Protein AF-A0A6V7KJS5-F1 (afdb_monomer_lite)

Secondary structure (DSSP, 8-state):
---------PPEE-TTT--EESSHHHHHHHHHHHH----EE-TTT--EE--

Foldseek 3Di:
DDDPDDPPQDWDADPPPRDTDSDVVVSVLVVCVVVVDFPDADPVPRDGHRD

Sequence (51 aa):
DQQNWKKNKVLHFCPYCQKSFDRPWVLKGHLRLHTGERPFECPVCNKSFAD

Organism: NCBI:txid1563983

InterPro domains:
  IPR013087 Zinc finger C2H2-type [PF00096] (12-34)
  IPR013087 Zinc finger C2H2-type [PF13912] (40-49)
  IPR013087 Zinc finger C2H2-type [PS00028] (14-34)
  IPR013087 Zinc finger C2H2-type [PS50157] (12-39)
  IPR013087 Zinc finger C2H2-type [SM00355] (12-34)
  IPR036236 Zinc finger C2H2 superfamily [SSF57667] (9-50)

Radius of gyration: 16.39 Å; chains: 1; bounding box: 32×28×47 Å

pLDDT: mean 85.16, std 13.89, range [42.47, 95.81]

Structure (mmCIF, N/CA/C/O backbone):
data_AF-A0A6V7KJS5-F1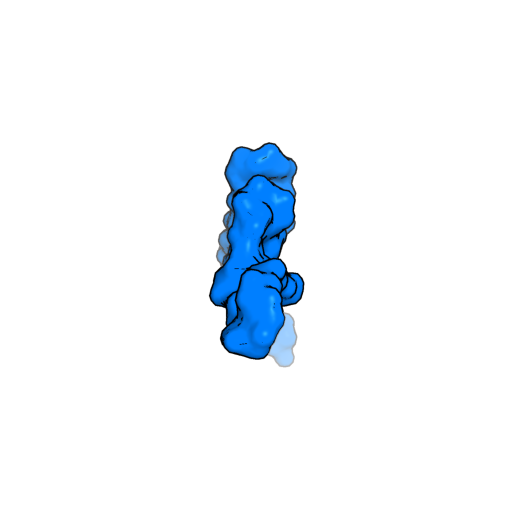
#
_entry.id   AF-A0A6V7KJS5-F1
#
loop_
_atom_site.group_PDB
_atom_site.id
_atom_site.type_symbol
_atom_site.label_atom_id
_atom_site.label_alt_id
_atom_site.label_comp_id
_atom_site.label_asym_id
_atom_site.label_entity_id
_atom_site.label_seq_id
_atom_site.pdbx_PDB_ins_code
_atom_site.Cartn_x
_atom_site.Cartn_y
_atom_site.Cartn_z
_atom_site.occupancy
_atom_site.B_iso_or_equiv
_atom_site.auth_seq_id
_atom_site.auth_comp_id
_atom_site.auth_asym_id
_atom_site.auth_atom_id
_atom_site.pdbx_PDB_model_num
ATOM 1 N N . ASP A 1 1 ? -2.003 -17.382 -30.856 1.00 42.47 1 ASP A N 1
ATOM 2 C CA . ASP A 1 1 ? -0.645 -16.827 -30.934 1.00 42.47 1 ASP A CA 1
ATOM 3 C C . ASP A 1 1 ? -0.409 -15.956 -29.707 1.00 42.47 1 ASP A C 1
ATOM 5 O O . ASP A 1 1 ? -0.877 -14.825 -29.634 1.00 42.47 1 ASP A O 1
ATOM 9 N N . GLN A 1 2 ? 0.087 -16.569 -28.634 1.00 51.00 2 GLN A N 1
ATOM 10 C CA . GLN A 1 2 ? 0.135 -15.944 -27.317 1.00 51.00 2 GLN A CA 1
ATOM 11 C C . GLN A 1 2 ? 1.425 -15.132 -27.166 1.00 51.00 2 GLN A C 1
ATOM 13 O O . GLN A 1 2 ? 2.518 -15.682 -27.180 1.00 51.00 2 GLN A O 1
ATOM 18 N N . GLN A 1 3 ? 1.235 -13.841 -26.884 1.00 52.69 3 GLN A N 1
ATOM 19 C CA . GLN A 1 3 ? 2.156 -12.999 -26.114 1.00 52.69 3 GLN A CA 1
ATOM 20 C C . GLN A 1 3 ? 3.373 -12.452 -26.870 1.00 52.69 3 GLN A C 1
ATOM 22 O O . GLN A 1 3 ? 4.524 -12.603 -26.468 1.00 52.69 3 GLN A O 1
ATOM 27 N N . ASN A 1 4 ? 3.086 -11.663 -27.902 1.00 59.91 4 ASN A N 1
ATOM 28 C CA . ASN A 1 4 ? 4.009 -10.672 -28.435 1.00 59.91 4 ASN A CA 1
ATOM 29 C C . ASN A 1 4 ? 3.737 -9.310 -27.764 1.00 59.91 4 ASN A C 1
ATOM 31 O O . ASN A 1 4 ? 2.843 -8.593 -28.193 1.00 59.91 4 ASN A O 1
ATOM 35 N N . TRP A 1 5 ? 4.424 -8.994 -26.656 1.00 53.25 5 TRP A N 1
ATOM 36 C CA . TRP A 1 5 ? 5.150 -7.721 -26.502 1.00 53.25 5 TRP A CA 1
ATOM 37 C C . TRP A 1 5 ? 5.989 -7.733 -25.223 1.00 53.25 5 TRP A C 1
ATOM 39 O O . TRP A 1 5 ? 5.490 -7.775 -24.095 1.00 53.25 5 TRP A O 1
ATOM 49 N N . LYS A 1 6 ? 7.306 -7.700 -25.398 1.00 57.38 6 LYS A N 1
ATOM 50 C CA . LYS A 1 6 ? 8.254 -7.472 -24.312 1.00 57.38 6 LYS A CA 1
ATOM 51 C C . LYS A 1 6 ? 8.028 -6.053 -23.774 1.00 57.38 6 LYS A C 1
ATOM 53 O O . LYS A 1 6 ? 8.615 -5.096 -24.269 1.00 57.38 6 LYS A O 1
ATOM 58 N N . LYS A 1 7 ? 7.155 -5.913 -22.772 1.00 61.56 7 LYS A N 1
ATOM 59 C CA . LYS A 1 7 ? 7.085 -4.724 -21.913 1.00 61.56 7 LYS A CA 1
ATOM 60 C C . LYS A 1 7 ? 8.445 -4.577 -21.251 1.00 61.56 7 LYS A C 1
ATOM 62 O O . LYS A 1 7 ? 8.815 -5.447 -20.467 1.00 61.56 7 LYS A O 1
ATOM 67 N N . ASN A 1 8 ? 9.166 -3.490 -21.510 1.00 66.06 8 ASN A N 1
ATOM 68 C CA . ASN A 1 8 ? 10.196 -3.031 -20.581 1.00 66.06 8 ASN A CA 1
ATOM 69 C C . ASN A 1 8 ? 9.503 -2.799 -19.232 1.00 66.06 8 ASN A C 1
ATOM 71 O O . ASN A 1 8 ? 8.820 -1.795 -19.034 1.00 66.06 8 ASN A O 1
ATOM 75 N N . LYS A 1 9 ? 9.562 -3.803 -18.353 1.00 73.31 9 LYS A N 1
ATOM 76 C CA . LYS A 1 9 ? 8.889 -3.800 -17.058 1.00 73.31 9 LYS A CA 1
ATOM 77 C C . LYS A 1 9 ? 9.647 -2.827 -16.161 1.00 73.31 9 LYS A C 1
ATOM 79 O O . LYS A 1 9 ? 10.654 -3.194 -15.566 1.00 73.31 9 LYS A O 1
ATOM 84 N N . VAL A 1 10 ? 9.191 -1.578 -16.112 1.00 81.81 10 VAL A N 1
ATOM 85 C CA . VAL A 1 10 ? 9.741 -0.574 -15.198 1.00 81.81 10 VAL A CA 1
ATOM 86 C C . VAL A 1 10 ? 9.399 -1.003 -13.776 1.00 81.81 10 VAL A C 1
ATOM 88 O O . VAL A 1 10 ? 8.229 -1.156 -13.429 1.00 81.81 10 VAL A O 1
ATOM 91 N N . LEU A 1 11 ? 10.432 -1.249 -12.975 1.00 91.00 11 LEU A N 1
ATOM 92 C CA . LEU A 1 11 ? 10.294 -1.525 -11.552 1.00 91.00 11 LEU A CA 1
ATOM 93 C C . LEU A 1 11 ? 10.309 -0.208 -10.778 1.00 91.00 11 LEU A C 1
ATOM 95 O O . LEU A 1 11 ? 11.073 0.705 -11.089 1.00 91.00 11 LEU A O 1
ATOM 99 N N . HIS A 1 12 ? 9.479 -0.129 -9.746 1.00 92.44 12 HIS A N 1
ATOM 100 C CA . HIS A 1 12 ? 9.435 0.992 -8.820 1.00 92.44 12 HIS A CA 1
ATOM 101 C C . HIS A 1 12 ? 10.133 0.599 -7.519 1.00 92.44 12 HIS A C 1
ATOM 103 O O . HIS A 1 12 ? 9.793 -0.424 -6.927 1.00 92.44 12 HIS A O 1
ATOM 109 N N . PHE A 1 13 ? 11.094 1.402 -7.069 1.00 94.94 13 PHE A N 1
ATOM 110 C CA . PHE A 1 13 ? 11.925 1.084 -5.908 1.00 94.94 13 PHE A CA 1
ATOM 111 C C . PHE A 1 13 ? 11.529 1.913 -4.689 1.00 94.94 13 PHE A C 1
ATOM 113 O O . PHE A 1 13 ? 11.233 3.103 -4.799 1.00 94.94 13 PHE A O 1
ATOM 120 N N . CYS A 1 14 ? 11.553 1.285 -3.515 1.00 95.06 14 CYS A N 1
ATOM 121 C CA . CYS A 1 14 ? 11.381 1.982 -2.249 1.00 95.06 14 CYS A CA 1
ATOM 122 C C . CYS A 1 14 ? 12.673 2.725 -1.860 1.00 95.06 14 CYS A C 1
ATOM 124 O O . CYS A 1 14 ? 13.718 2.082 -1.755 1.00 95.06 14 CYS A O 1
ATOM 126 N N . PRO A 1 15 ? 12.624 4.038 -1.566 1.00 94.75 15 PRO A N 1
ATOM 127 C CA . PRO A 1 15 ? 13.803 4.804 -1.164 1.00 94.75 15 PRO A CA 1
ATOM 128 C C . PRO A 1 15 ? 14.311 4.448 0.244 1.00 94.75 15 PRO A C 1
ATOM 130 O O . PRO A 1 15 ? 15.453 4.752 0.564 1.00 94.75 15 PRO A O 1
ATOM 133 N N . TYR A 1 16 ? 13.495 3.790 1.076 1.00 95.31 16 TYR A N 1
ATOM 134 C CA . TYR A 1 16 ? 13.850 3.452 2.460 1.00 95.31 16 TYR A CA 1
ATOM 135 C C . TYR A 1 16 ? 14.454 2.052 2.616 1.00 95.31 16 TYR A C 1
ATOM 137 O O . TYR A 1 16 ? 15.307 1.846 3.472 1.00 95.31 16 TYR A O 1
ATOM 145 N N . CYS A 1 17 ? 14.005 1.077 1.818 1.00 95.81 17 CYS A N 1
ATOM 1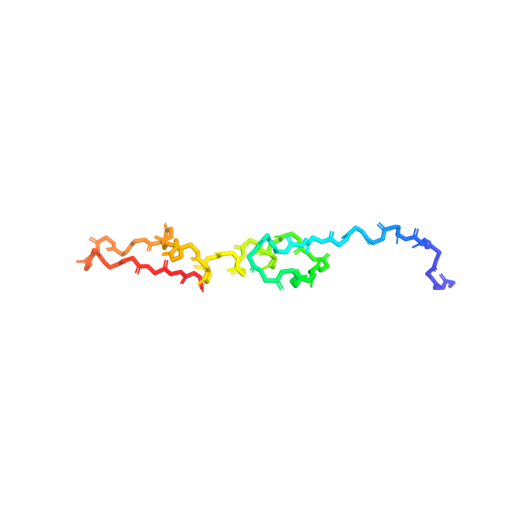46 C CA . CYS A 1 17 ? 14.432 -0.322 1.947 1.00 95.81 17 CYS A CA 1
ATOM 147 C C . CYS A 1 17 ? 14.831 -0.993 0.626 1.00 95.81 17 CYS A C 1
ATOM 149 O O . CYS A 1 17 ? 15.061 -2.199 0.605 1.00 95.81 17 CYS A O 1
ATOM 151 N N . GLN A 1 18 ? 14.876 -0.239 -0.479 1.00 93.44 18 GLN A N 1
ATOM 152 C CA . GLN A 1 18 ? 15.299 -0.690 -1.815 1.00 93.44 18 GLN A CA 1
ATOM 153 C C . GLN A 1 18 ? 14.505 -1.869 -2.409 1.00 93.44 18 GLN A C 1
ATOM 155 O O . GLN A 1 18 ? 14.859 -2.387 -3.469 1.00 93.44 18 GLN A O 1
ATOM 160 N N . LYS A 1 19 ? 13.382 -2.267 -1.795 1.00 94.56 19 LYS A N 1
ATOM 161 C CA . LYS A 1 19 ? 12.455 -3.251 -2.372 1.00 94.56 19 LYS A CA 1
ATOM 162 C C . LYS A 1 19 ? 11.889 -2.741 -3.695 1.00 94.56 19 LYS A C 1
ATOM 164 O O . LYS A 1 19 ? 11.552 -1.562 -3.810 1.00 94.56 19 LYS A O 1
ATOM 169 N N . SER A 1 20 ? 11.768 -3.640 -4.669 1.00 93.75 20 SER A N 1
ATOM 170 C CA . SER A 1 20 ? 11.210 -3.344 -5.987 1.00 93.75 20 SER A CA 1
ATOM 171 C C . SER A 1 20 ? 9.784 -3.870 -6.121 1.00 93.75 20 SER A C 1
ATOM 173 O O . SER A 1 20 ? 9.436 -4.927 -5.594 1.00 93.75 20 SER A O 1
ATOM 175 N N . PHE A 1 21 ? 8.957 -3.118 -6.838 1.00 93.12 21 PHE A N 1
ATOM 176 C CA . PHE A 1 21 ? 7.557 -3.427 -7.088 1.00 93.12 21 PHE A CA 1
ATOM 177 C C . PHE A 1 21 ? 7.264 -3.270 -8.573 1.00 93.12 21 PHE A C 1
ATOM 179 O O . PHE A 1 21 ? 7.771 -2.365 -9.235 1.00 93.12 21 PHE A O 1
ATOM 186 N N . ASP A 1 22 ? 6.424 -4.147 -9.107 1.00 90.38 22 ASP A N 1
ATOM 187 C CA . ASP A 1 22 ? 6.026 -4.129 -10.512 1.00 90.38 22 ASP A CA 1
ATOM 188 C C . ASP A 1 22 ? 4.848 -3.202 -10.810 1.00 90.38 22 ASP A C 1
ATOM 190 O O . ASP A 1 22 ? 4.527 -2.956 -11.973 1.00 90.38 22 ASP A O 1
ATOM 194 N N . ARG A 1 23 ? 4.192 -2.701 -9.763 1.00 91.31 23 ARG A N 1
ATOM 195 C CA . ARG A 1 23 ? 3.063 -1.785 -9.860 1.00 91.31 23 ARG A CA 1
ATOM 196 C C . ARG A 1 23 ? 3.300 -0.568 -8.962 1.00 91.31 23 ARG A C 1
ATOM 198 O O . ARG A 1 23 ? 3.618 -0.738 -7.782 1.00 91.31 23 ARG A O 1
ATOM 205 N N . PRO A 1 24 ? 3.075 0.658 -9.463 1.00 91.38 24 PRO A N 1
ATOM 206 C CA . PRO A 1 24 ? 3.317 1.880 -8.696 1.00 91.38 24 PRO A CA 1
ATOM 207 C C . PRO A 1 24 ? 2.388 2.017 -7.484 1.00 91.38 24 PRO A C 1
ATOM 209 O O . PRO A 1 24 ? 2.805 2.523 -6.447 1.00 91.38 24 PRO A O 1
ATOM 212 N N . TRP A 1 25 ? 1.142 1.539 -7.575 1.00 91.00 25 TRP A N 1
ATOM 213 C CA . TRP A 1 25 ? 0.200 1.593 -6.451 1.00 91.00 25 TRP A CA 1
ATOM 214 C C . TRP A 1 25 ? 0.609 0.665 -5.299 1.00 91.00 25 TRP A C 1
ATOM 216 O O . TRP A 1 25 ? 0.399 1.018 -4.142 1.00 91.00 25 TRP A O 1
ATOM 226 N N . VAL A 1 26 ? 1.265 -0.465 -5.601 1.00 93.06 26 VAL A N 1
ATOM 227 C CA . VAL A 1 26 ? 1.821 -1.364 -4.577 1.00 93.06 26 VAL A CA 1
ATOM 228 C C . VAL A 1 26 ? 2.980 -0.676 -3.859 1.00 93.06 26 VAL A C 1
ATOM 230 O O . VAL A 1 26 ? 3.016 -0.685 -2.630 1.00 93.06 26 VAL A O 1
ATOM 233 N N . LEU A 1 27 ? 3.877 -0.002 -4.597 1.00 94.50 27 LEU A N 1
ATOM 234 C CA . LEU A 1 27 ? 4.911 0.829 -3.972 1.00 94.50 27 LEU A CA 1
ATOM 235 C C . LEU A 1 27 ? 4.274 1.922 -3.103 1.00 94.50 27 LEU A C 1
ATOM 237 O O . LEU A 1 27 ? 4.686 2.097 -1.964 1.00 94.50 27 LEU A O 1
ATOM 241 N N . LYS A 1 28 ? 3.258 2.637 -3.601 1.00 91.88 28 LYS A N 1
ATOM 242 C CA . LYS A 1 28 ? 2.594 3.712 -2.847 1.00 91.88 28 LYS A CA 1
ATOM 243 C C . LYS A 1 28 ? 2.005 3.212 -1.525 1.00 91.88 28 LYS A C 1
ATOM 245 O O . LYS A 1 28 ? 2.203 3.862 -0.505 1.00 91.88 28 LYS A O 1
ATOM 250 N N . GLY A 1 29 ? 1.335 2.057 -1.525 1.00 92.88 29 GLY A N 1
ATOM 251 C CA . GLY A 1 29 ? 0.855 1.413 -0.298 1.00 92.88 29 GLY A CA 1
ATOM 252 C C . GLY A 1 29 ? 2.003 1.014 0.632 1.00 92.88 29 GLY A C 1
ATOM 253 O O . GLY A 1 29 ? 1.968 1.311 1.822 1.00 92.88 29 GLY A O 1
ATOM 254 N N . HIS A 1 30 ? 3.074 0.439 0.081 1.00 93.69 30 HIS A N 1
ATOM 255 C CA . HIS A 1 30 ? 4.274 0.097 0.841 1.00 93.69 30 HIS A CA 1
ATOM 256 C C . HIS A 1 30 ? 4.943 1.318 1.500 1.00 93.69 30 HIS A C 1
ATOM 258 O O . HIS A 1 30 ? 5.378 1.218 2.646 1.00 93.69 30 HIS A O 1
ATOM 264 N N . LEU A 1 31 ? 4.996 2.477 0.830 1.00 93.81 31 LEU A N 1
ATOM 265 C CA . LEU A 1 31 ? 5.586 3.703 1.389 1.00 93.81 31 LEU A CA 1
ATOM 266 C C . LEU A 1 31 ? 4.872 4.172 2.662 1.00 93.81 31 LEU A C 1
ATOM 268 O O . LEU A 1 31 ? 5.529 4.714 3.549 1.00 93.81 31 LEU A O 1
ATOM 272 N N . ARG A 1 32 ? 3.568 3.898 2.802 1.00 93.00 32 ARG A N 1
ATOM 273 C CA . AR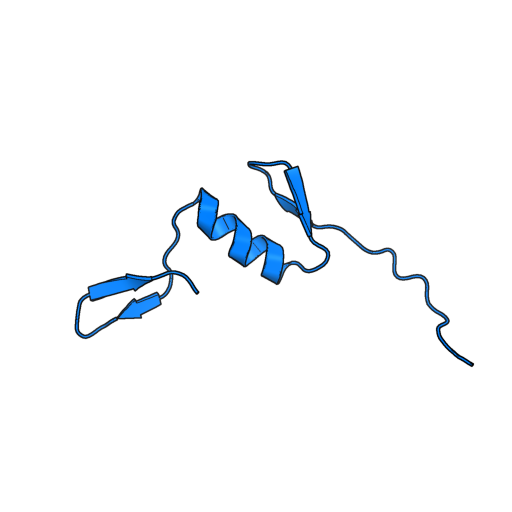G A 1 32 ? 2.798 4.233 4.012 1.00 93.00 32 ARG A CA 1
ATOM 274 C C . ARG A 1 32 ? 3.313 3.511 5.258 1.00 93.00 32 ARG A C 1
ATOM 276 O O . ARG A 1 32 ? 3.171 4.035 6.356 1.00 93.00 32 ARG A O 1
ATOM 283 N N . LEU A 1 33 ? 3.965 2.353 5.103 1.00 91.75 33 LEU A N 1
ATOM 284 C CA . LEU A 1 33 ? 4.609 1.636 6.214 1.00 91.75 33 LEU A CA 1
ATOM 285 C C . LEU A 1 33 ? 5.847 2.369 6.748 1.00 91.75 33 LEU A C 1
ATOM 287 O O . LEU A 1 33 ? 6.214 2.180 7.903 1.00 91.75 33 LEU A O 1
ATOM 291 N N . HIS A 1 34 ? 6.492 3.189 5.916 1.00 93.94 34 HIS A N 1
ATOM 292 C CA . HIS A 1 34 ? 7.646 3.997 6.307 1.00 93.94 34 HIS A CA 1
ATOM 293 C C . HIS A 1 34 ? 7.233 5.381 6.805 1.00 93.94 34 HIS A C 1
ATOM 295 O O . HIS A 1 34 ? 7.770 5.856 7.801 1.00 93.94 34 HIS A O 1
ATOM 301 N N . THR A 1 35 ? 6.290 6.032 6.122 1.00 91.56 35 THR A N 1
ATOM 302 C CA . THR A 1 35 ? 5.855 7.394 6.463 1.00 91.56 35 THR A CA 1
ATOM 303 C C . THR A 1 35 ? 4.821 7.430 7.584 1.00 91.56 35 THR A C 1
ATOM 305 O O . THR A 1 35 ? 4.621 8.478 8.189 1.00 91.56 35 THR A O 1
ATOM 308 N N . GLY A 1 36 ? 4.135 6.314 7.849 1.00 89.00 36 GLY A N 1
ATOM 309 C CA . GLY A 1 36 ? 2.999 6.277 8.768 1.00 89.00 36 GLY A CA 1
ATOM 310 C C . GLY A 1 36 ? 1.791 7.076 8.268 1.00 89.00 36 GLY A C 1
ATOM 311 O O . GLY A 1 36 ? 0.901 7.379 9.061 1.00 89.00 36 GLY A O 1
ATOM 312 N N . GLU A 1 37 ? 1.753 7.440 6.980 1.00 90.31 37 GLU A N 1
ATOM 313 C CA . GLU A 1 37 ? 0.661 8.218 6.398 1.00 90.31 37 GLU A CA 1
ATOM 314 C C . GLU A 1 37 ? -0.661 7.447 6.500 1.00 90.31 37 GLU A C 1
ATOM 316 O O . GLU A 1 37 ? -0.783 6.298 6.062 1.00 90.31 37 GLU A O 1
ATOM 321 N N . ARG A 1 38 ? -1.666 8.111 7.069 1.00 87.50 38 ARG A N 1
ATOM 322 C CA . ARG A 1 38 ? -3.010 7.580 7.291 1.00 87.50 38 ARG A CA 1
ATOM 323 C C . ARG A 1 38 ? -4.026 8.513 6.635 1.00 87.50 38 ARG A C 1
ATOM 325 O O . ARG A 1 38 ? -4.571 9.380 7.311 1.00 87.50 38 ARG A O 1
ATOM 332 N N . PRO A 1 39 ? -4.225 8.389 5.312 1.00 84.62 39 PRO A N 1
ATOM 333 C CA . PRO A 1 39 ? -5.022 9.339 4.539 1.00 84.62 39 PRO A CA 1
ATOM 334 C C . PRO A 1 39 ? -6.528 9.204 4.782 1.00 84.62 39 PRO A C 1
ATOM 336 O O . PRO A 1 39 ? -7.289 10.076 4.372 1.00 84.62 39 PRO A O 1
ATOM 339 N N . PHE A 1 40 ? -6.971 8.119 5.417 1.00 88.62 40 PHE A N 1
ATOM 340 C CA . PHE A 1 40 ? -8.375 7.905 5.725 1.00 88.62 40 PHE A CA 1
ATOM 341 C C . PHE A 1 40 ? -8.632 8.253 7.179 1.00 88.62 40 PHE A C 1
ATOM 343 O O . PHE A 1 40 ? -8.008 7.686 8.071 1.00 88.62 40 PHE A O 1
ATOM 350 N N . GLU A 1 41 ? -9.560 9.168 7.418 1.00 93.69 41 GLU A N 1
ATOM 351 C CA . GLU A 1 41 ? -9.995 9.553 8.753 1.00 93.69 41 GLU A CA 1
ATOM 352 C C . GLU A 1 41 ? -11.465 9.192 8.928 1.00 93.69 41 GLU A C 1
ATOM 354 O O . GLU A 1 41 ? -12.299 9.469 8.065 1.00 93.69 41 GLU A O 1
ATOM 359 N N . CYS A 1 42 ? -11.792 8.543 10.045 1.00 93.31 42 CYS A N 1
ATOM 360 C CA . CYS A 1 42 ? -13.181 8.296 10.396 1.00 93.31 42 CYS A CA 1
ATOM 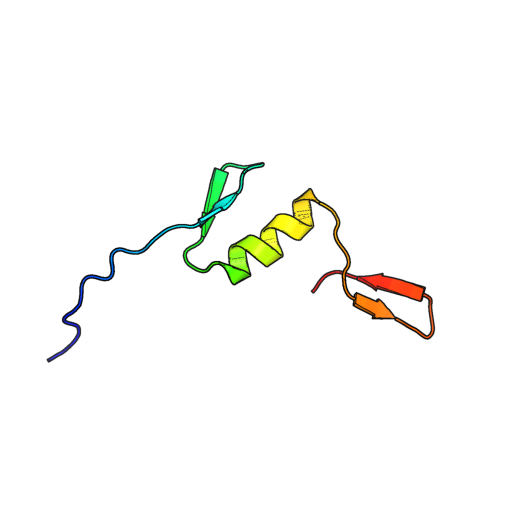361 C C . CYS A 1 42 ? -13.795 9.570 10.999 1.00 93.31 42 CYS A C 1
ATOM 363 O O . CYS A 1 42 ? -13.367 9.959 12.083 1.00 93.31 42 CYS A O 1
ATOM 365 N N . PRO A 1 43 ? -14.838 10.170 10.395 1.00 92.62 43 PRO A N 1
ATOM 366 C CA . PRO A 1 43 ? -15.432 11.416 10.893 1.00 92.62 43 PRO A CA 1
ATOM 367 C C . PRO A 1 43 ? -16.198 11.250 12.215 1.00 92.62 43 PRO A C 1
ATOM 369 O O . PRO A 1 43 ? -16.586 12.231 12.837 1.00 92.62 43 PRO A O 1
ATOM 372 N N . VAL A 1 44 ? -16.461 10.008 12.636 1.00 94.19 44 VAL A N 1
ATOM 373 C CA . VAL A 1 44 ? -17.203 9.711 13.871 1.00 94.19 44 VAL A CA 1
ATOM 374 C C . VAL A 1 44 ? -16.263 9.581 15.067 1.00 94.19 44 VAL A C 1
ATOM 376 O O . VAL A 1 44 ? -16.584 10.038 16.159 1.00 94.19 44 VAL A O 1
ATOM 379 N N . CYS A 1 45 ? -15.106 8.939 14.885 1.00 94.31 45 CYS A N 1
ATOM 380 C CA . CYS A 1 45 ? -14.159 8.676 15.972 1.00 94.31 45 CYS A CA 1
ATOM 381 C C . CYS A 1 45 ? -12.808 9.389 15.817 1.00 94.31 45 CYS A C 1
ATOM 383 O O . CYS A 1 45 ? -11.934 9.186 16.660 1.00 94.31 45 CYS A O 1
ATOM 385 N N . ASN A 1 46 ? -12.629 10.193 14.761 1.00 87.81 46 ASN A N 1
ATOM 386 C CA . ASN A 1 46 ? -11.419 10.954 14.408 1.00 87.81 46 ASN A CA 1
ATOM 387 C C . ASN A 1 46 ? -10.134 10.110 14.405 1.00 87.81 46 ASN A C 1
ATOM 389 O O . ASN A 1 46 ? -9.037 10.585 14.696 1.00 87.81 46 ASN A O 1
ATOM 393 N N . LYS A 1 47 ? -10.264 8.808 14.126 1.00 90.00 47 LYS A N 1
ATOM 394 C CA . LYS A 1 47 ? -9.124 7.896 14.004 1.00 90.00 47 LYS A CA 1
ATOM 395 C C . LYS A 1 47 ? -8.694 7.822 12.550 1.00 90.00 47 LYS A C 1
ATOM 397 O O . LYS A 1 47 ? -9.504 7.484 11.685 1.00 90.00 47 LYS A O 1
ATOM 402 N N . SER A 1 48 ? -7.410 8.069 12.313 1.00 90.75 48 SER A N 1
ATOM 403 C CA . SER A 1 48 ? -6.794 7.895 11.002 1.00 90.75 48 SER A CA 1
ATOM 404 C C . SER A 1 48 ? -6.317 6.452 10.805 1.00 90.75 48 SER A C 1
ATOM 406 O O . SER A 1 48 ? -5.737 5.848 11.715 1.00 90.75 48 SER A O 1
ATOM 408 N N . PHE A 1 49 ? -6.515 5.905 9.610 1.00 84.12 49 PHE A N 1
ATOM 409 C CA . PHE A 1 49 ? -6.074 4.575 9.202 1.00 84.12 49 PHE A CA 1
ATOM 410 C C . PHE A 1 49 ? -5.417 4.604 7.815 1.00 84.12 49 PHE A C 1
ATOM 412 O O . PHE A 1 49 ? -5.628 5.509 7.005 1.00 84.12 49 PHE A O 1
ATOM 419 N N . ALA A 1 50 ? -4.539 3.629 7.58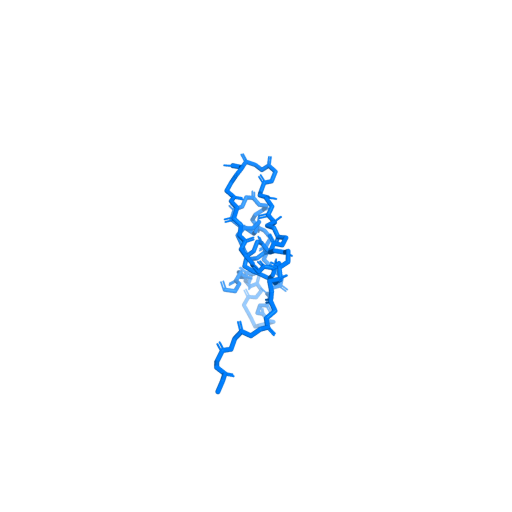8 1.00 81.94 50 ALA A N 1
ATOM 420 C CA . ALA A 1 50 ? -4.015 3.318 6.265 1.00 81.94 50 ALA A CA 1
ATOM 421 C C . ALA A 1 50 ? -4.920 2.250 5.627 1.00 81.94 50 ALA A C 1
ATOM 423 O O . ALA A 1 50 ? -5.649 1.578 6.355 1.00 81.94 50 ALA A O 1
ATOM 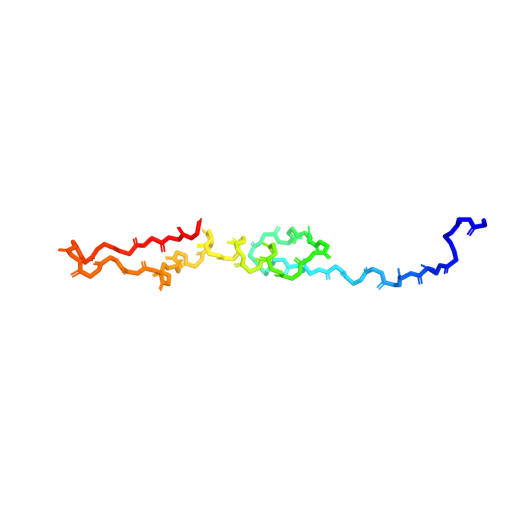424 N N . ASP A 1 51 ? -4.883 2.165 4.294 1.00 72.38 51 ASP A N 1
ATOM 425 C CA . ASP A 1 51 ? -5.573 1.130 3.496 1.00 72.38 51 ASP A CA 1
ATOM 426 C C . ASP A 1 51 ? -5.313 -0.292 4.014 1.00 72.38 51 ASP A C 1
ATOM 428 O O . ASP A 1 51 ? -4.147 -0.556 4.405 1.00 72.38 51 ASP A O 1
#